Protein AF-A0A7I8MGA9-F1 (afdb_monomer_lite)

Foldseek 3Di:
DDAFPVRFFFCFDDQDPVVRKTKTFDACVVLVVDPCNVVRDPDPGGDIDID

Secondary structure (DSSP, 8-state):
-EE-TTS-EEEEEEEETTTTEEEEE--HHHHTT-TTHHHH---TT--EEE-

Structure (mmCIF, N/CA/C/O backbone):
data_AF-A0A7I8MGA9-F1
#
_entry.id   AF-A0A7I8MGA9-F1
#
loop_
_atom_site.group_PDB
_atom_site.id
_atom_site.type_symbol
_atom_site.label_atom_id
_atom_site.label_alt_id
_atom_site.label_comp_id
_atom_site.label_asym_id
_atom_site.label_entity_id
_atom_site.label_seq_id
_atom_site.pdbx_PDB_ins_code
_atom_site.Cartn_x
_atom_site.Cartn_y
_atom_site.Cartn_z
_atom_site.occupancy
_atom_site.B_iso_or_equiv
_atom_site.auth_seq_id
_atom_site.auth_comp_id
_atom_site.auth_asym_id
_atom_site.auth_atom_id
_atom_site.pdbx_PDB_model_num
ATOM 1 N N . SER A 1 1 ? -7.144 -15.492 0.759 1.00 66.94 1 SER A N 1
ATOM 2 C CA . SER A 1 1 ? -6.055 -14.727 0.122 1.00 66.94 1 SER A CA 1
ATOM 3 C C . SER A 1 1 ? -6.677 -13.747 -0.856 1.00 66.94 1 SER A C 1
ATOM 5 O O . SER A 1 1 ? -7.669 -14.085 -1.492 1.00 66.94 1 SER A O 1
ATOM 7 N N . PHE A 1 2 ? -6.186 -12.509 -0.906 1.00 82.62 2 PHE A N 1
ATOM 8 C CA . PHE A 1 2 ? -6.634 -11.525 -1.895 1.00 82.62 2 PHE A CA 1
ATOM 9 C C . PHE A 1 2 ? -5.547 -11.387 -2.932 1.00 82.62 2 PHE A C 1
ATOM 11 O O . PHE A 1 2 ? -4.396 -11.179 -2.570 1.00 82.62 2 PHE A O 1
ATOM 18 N N . ILE A 1 3 ? -5.916 -11.491 -4.198 1.00 83.75 3 ILE A N 1
ATOM 19 C CA . ILE A 1 3 ? -4.965 -11.468 -5.299 1.00 83.75 3 ILE A CA 1
ATOM 20 C C . ILE A 1 3 ? -5.238 -10.206 -6.114 1.00 83.75 3 ILE A C 1
ATOM 22 O O . ILE A 1 3 ? -6.387 -9.777 -6.284 1.00 83.75 3 ILE A O 1
ATOM 26 N N . CYS A 1 4 ? -4.174 -9.530 -6.526 1.00 80.06 4 CYS A N 1
ATOM 27 C CA . CYS A 1 4 ? -4.278 -8.395 -7.421 1.00 80.06 4 CYS A CA 1
ATOM 28 C C . CYS A 1 4 ? -4.529 -8.854 -8.868 1.00 80.06 4 CYS A C 1
ATOM 30 O O . CYS A 1 4 ? -4.365 -10.031 -9.169 1.00 80.06 4 CYS A O 1
ATOM 32 N N . PRO A 1 5 ? -4.949 -7.957 -9.775 1.00 80.00 5 PRO A N 1
ATOM 33 C CA . PRO A 1 5 ? -5.143 -8.312 -11.182 1.00 80.00 5 PRO A CA 1
ATOM 34 C C . PRO A 1 5 ? -3.871 -8.874 -11.836 1.00 80.00 5 PRO A C 1
ATOM 36 O O . PRO A 1 5 ? -3.960 -9.663 -12.761 1.00 80.00 5 PRO A O 1
ATOM 39 N N . GLU A 1 6 ? -2.703 -8.497 -11.309 1.00 81.31 6 GLU A N 1
ATOM 40 C CA . GLU A 1 6 ? -1.381 -9.001 -11.698 1.00 81.31 6 GLU A CA 1
ATOM 41 C C . GLU A 1 6 ? -0.926 -10.246 -10.907 1.00 81.31 6 GLU A C 1
ATOM 43 O O . GLU A 1 6 ? 0.255 -10.558 -10.811 1.00 81.31 6 GLU A O 1
ATOM 48 N N . GLY A 1 7 ? -1.837 -10.936 -10.222 1.00 81.88 7 GLY A N 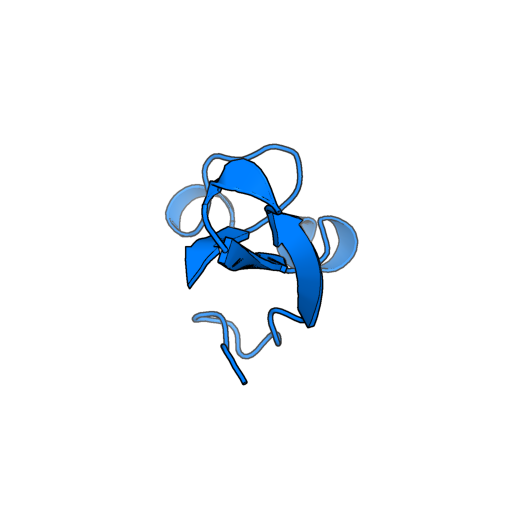1
ATOM 49 C CA . GLY A 1 7 ? -1.493 -12.173 -9.518 1.00 81.88 7 GLY A CA 1
ATOM 50 C C . GLY A 1 7 ? -0.733 -12.001 -8.194 1.00 81.88 7 GLY A C 1
ATOM 51 O O . GLY A 1 7 ? -0.487 -12.993 -7.515 1.00 81.88 7 GLY A O 1
ATOM 52 N N . GLU A 1 8 ? -0.400 -10.778 -7.769 1.00 85.38 8 GLU A N 1
ATOM 53 C CA . GLU A 1 8 ? 0.299 -10.542 -6.495 1.00 85.38 8 GLU A CA 1
ATOM 54 C C . GLU A 1 8 ? -0.646 -10.662 -5.290 1.00 85.38 8 GLU A C 1
ATOM 56 O O . GLU A 1 8 ? -1.756 -10.116 -5.282 1.00 85.38 8 GLU A O 1
ATOM 61 N N . GLU A 1 9 ? -0.188 -11.320 -4.225 1.00 86.31 9 GLU A N 1
ATOM 62 C CA . GLU A 1 9 ? -0.997 -11.533 -3.026 1.00 86.31 9 GLU A CA 1
ATOM 63 C C . GLU A 1 9 ? -0.966 -10.316 -2.081 1.00 86.31 9 GLU A C 1
ATOM 65 O O . GLU A 1 9 ? 0.085 -9.858 -1.622 1.00 86.31 9 GLU A O 1
ATOM 70 N N . LEU A 1 10 ? -2.147 -9.811 -1.715 1.00 87.06 10 LEU A N 1
ATOM 71 C CA . LEU A 1 10 ? -2.298 -8.836 -0.641 1.00 87.06 10 LEU A CA 1
ATOM 72 C C . LEU A 1 10 ? -2.212 -9.554 0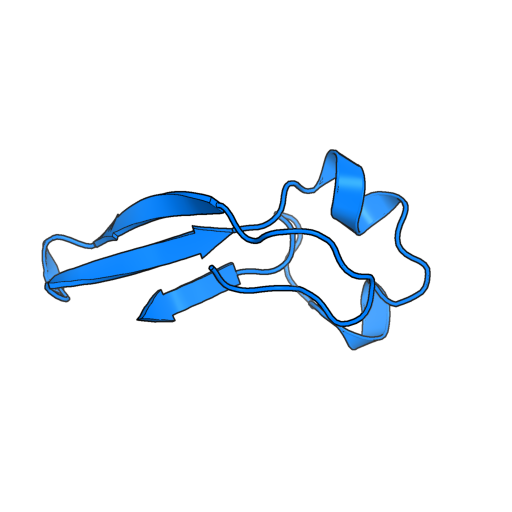.707 1.00 87.06 10 LEU A C 1
ATOM 74 O O . LEU A 1 10 ? -3.134 -10.260 1.133 1.00 87.06 10 LEU A O 1
ATOM 78 N N . LYS A 1 11 ? -1.109 -9.315 1.411 1.00 86.00 11 LYS A N 1
ATOM 79 C CA . LYS A 1 11 ? -0.853 -9.901 2.726 1.00 86.00 11 LYS A CA 1
ATOM 80 C C . LYS A 1 11 ? -1.539 -9.096 3.818 1.00 86.00 11 LYS A C 1
ATOM 82 O O . LYS A 1 11 ? -1.642 -7.870 3.746 1.00 86.00 11 LYS A O 1
ATOM 87 N N . ARG A 1 12 ? -1.982 -9.794 4.864 1.00 87.75 12 ARG A N 1
ATOM 88 C CA . ARG A 1 12 ? -2.557 -9.174 6.062 1.00 87.75 12 ARG A CA 1
ATOM 89 C C . ARG A 1 12 ? -1.478 -8.342 6.751 1.00 87.7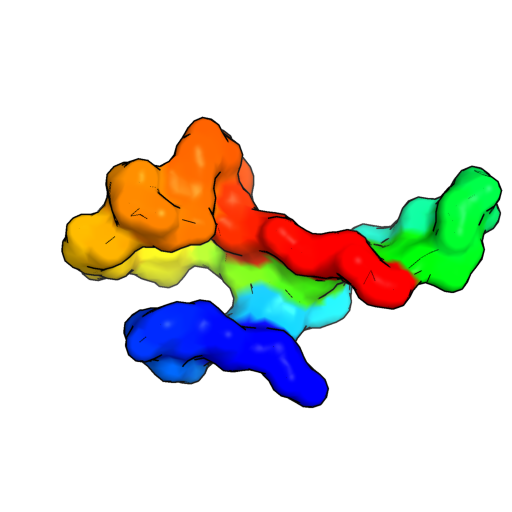5 12 ARG A C 1
ATOM 91 O O . ARG A 1 12 ? -0.516 -8.904 7.266 1.00 87.75 12 ARG A O 1
ATOM 98 N N . ARG A 1 13 ? -1.620 -7.017 6.742 1.00 84.94 13 ARG A N 1
ATOM 99 C CA . ARG A 1 13 ? -0.601 -6.097 7.274 1.00 84.94 13 ARG A CA 1
ATOM 100 C C . ARG A 1 13 ? -1.014 -5.462 8.583 1.00 84.94 13 ARG A C 1
ATOM 102 O O . ARG A 1 13 ? -0.207 -5.394 9.499 1.00 84.94 13 ARG A O 1
ATOM 109 N N . ASN A 1 14 ? -2.249 -4.983 8.651 1.00 84.50 14 ASN A N 1
ATOM 110 C CA . ASN A 1 14 ? -2.709 -4.199 9.784 1.00 84.50 14 ASN A CA 1
ATOM 111 C C . ASN A 1 14 ? -4.061 -4.712 10.262 1.00 84.50 14 ASN A C 1
ATOM 113 O O . ASN A 1 14 ? -4.873 -5.165 9.462 1.00 84.50 14 ASN A O 1
ATOM 117 N N . PHE A 1 15 ? -4.316 -4.638 11.563 1.00 89.06 15 PHE A N 1
ATOM 118 C CA . PHE A 1 15 ? -5.645 -4.886 12.110 1.00 89.06 15 PHE A CA 1
ATOM 119 C C . PHE A 1 15 ? -6.188 -3.587 12.679 1.00 89.06 15 PHE A C 1
ATOM 121 O O . PHE A 1 15 ? -5.627 -3.008 13.613 1.00 89.06 15 PHE A O 1
ATOM 128 N N . ASN A 1 16 ? -7.285 -3.110 12.105 1.00 87.44 16 ASN A N 1
ATOM 129 C CA . ASN A 1 16 ? -7.942 -1.917 12.590 1.00 87.44 16 ASN A CA 1
ATOM 130 C C . ASN A 1 16 ? -8.832 -2.287 13.777 1.00 87.44 16 ASN A C 1
ATOM 132 O O . ASN A 1 16 ? -9.983 -2.674 13.594 1.00 87.44 16 ASN A O 1
ATOM 136 N N . LYS A 1 17 ? -8.312 -2.110 14.996 1.00 86.62 17 LYS A N 1
ATOM 137 C CA . LYS A 1 17 ? -9.043 -2.394 16.243 1.00 86.62 17 LYS A CA 1
ATOM 138 C C . LYS A 1 17 ? -10.356 -1.611 16.366 1.00 86.62 17 LYS A C 1
ATOM 140 O O . LYS A 1 17 ? -11.331 -2.155 16.862 1.00 86.62 17 LYS A O 1
ATOM 145 N N . LYS A 1 18 ? -10.406 -0.362 15.878 1.00 90.00 18 LYS A N 1
ATOM 146 C CA . LYS A 1 18 ? -11.627 0.467 15.926 1.00 90.00 18 LYS A CA 1
ATOM 147 C C . LYS A 1 18 ? -12.740 -0.077 15.033 1.00 90.00 18 LYS A C 1
ATOM 149 O O . LYS A 1 18 ? -13.905 0.074 15.366 1.00 90.00 18 LYS A O 1
ATOM 154 N N . ARG A 1 19 ? -12.384 -0.661 13.886 1.00 85.19 19 ARG A N 1
ATOM 155 C CA . ARG A 1 19 ? -13.343 -1.180 12.896 1.00 85.19 19 ARG A CA 1
ATOM 156 C C . ARG A 1 19 ? -13.424 -2.710 12.866 1.00 85.19 19 ARG A C 1
ATOM 158 O O . ARG A 1 19 ? -14.120 -3.238 12.015 1.00 85.19 19 ARG A O 1
ATOM 165 N N . GLN A 1 20 ? -12.704 -3.392 13.761 1.00 88.88 20 GLN A N 1
ATOM 166 C CA . GLN A 1 20 ? -12.593 -4.855 13.854 1.00 88.88 20 GLN A CA 1
ATOM 167 C C . GLN A 1 20 ? -12.321 -5.556 12.511 1.00 88.88 20 GLN A C 1
ATOM 169 O O . GLN A 1 20 ? -12.777 -6.668 12.277 1.00 88.88 20 GLN A O 1
ATOM 174 N N . GLN A 1 21 ? -11.556 -4.907 11.632 1.00 90.00 21 GLN A N 1
ATOM 175 C CA . GLN A 1 21 ? -11.304 -5.380 10.269 1.00 90.00 21 GLN A CA 1
ATOM 176 C C . GLN A 1 21 ? -9.807 -5.485 9.998 1.00 90.00 21 GLN A C 1
ATOM 178 O O . GLN A 1 21 ? -9.000 -4.704 10.524 1.00 90.00 21 GLN A O 1
ATOM 183 N N . PHE A 1 22 ? -9.431 -6.422 9.140 1.00 89.56 22 PHE A N 1
ATOM 184 C CA . PHE A 1 22 ? -8.070 -6.579 8.668 1.00 89.56 22 PHE A CA 1
ATOM 185 C C . PHE A 1 22 ? -7.830 -5.744 7.412 1.00 89.56 22 PHE A C 1
ATOM 187 O O . PHE A 1 22 ? -8.652 -5.629 6.504 1.00 89.56 22 PHE A O 1
ATOM 194 N N . GLU A 1 23 ? -6.650 -5.148 7.361 1.00 89.06 23 GLU A N 1
ATOM 195 C CA . GLU A 1 23 ? -6.143 -4.435 6.208 1.00 89.06 23 GLU A CA 1
ATOM 196 C C . GLU A 1 23 ? -5.116 -5.319 5.506 1.00 89.06 23 GLU A C 1
ATOM 198 O O . GLU A 1 23 ? -4.064 -5.678 6.053 1.00 89.06 23 GLU A O 1
ATOM 203 N N . TYR A 1 24 ? -5.459 -5.684 4.281 1.00 89.38 24 TYR A N 1
ATOM 204 C CA . TYR A 1 24 ? -4.636 -6.446 3.367 1.00 89.38 24 TYR A CA 1
ATOM 205 C C . TYR A 1 24 ? -3.942 -5.471 2.432 1.00 89.38 24 TYR A C 1
ATOM 207 O O . TYR A 1 24 ? -4.585 -4.607 1.841 1.00 89.38 24 TYR A O 1
ATOM 215 N N . MET A 1 25 ? -2.627 -5.583 2.304 1.00 86.50 25 MET A N 1
ATOM 216 C CA . MET A 1 25 ? -1.837 -4.674 1.485 1.00 86.50 25 MET A CA 1
ATOM 217 C C . MET A 1 25 ? -0.801 -5.430 0.668 1.00 86.50 25 MET A C 1
ATOM 219 O O . MET A 1 25 ? -0.111 -6.315 1.177 1.00 86.50 25 MET A O 1
ATOM 223 N N . ALA A 1 26 ? -0.673 -5.028 -0.591 1.00 87.25 26 ALA A N 1
ATOM 224 C CA . ALA A 1 26 ? 0.437 -5.407 -1.443 1.00 87.25 26 ALA A CA 1
ATOM 225 C C . ALA A 1 26 ? 1.614 -4.462 -1.179 1.00 87.25 26 ALA A C 1
ATOM 227 O O . ALA A 1 26 ? 1.437 -3.304 -0.786 1.00 87.25 26 ALA A O 1
ATOM 228 N N . SER A 1 27 ? 2.836 -4.956 -1.360 1.00 84.81 27 SER A N 1
ATOM 229 C CA . SER A 1 27 ? 4.020 -4.131 -1.147 1.00 84.81 27 SER A CA 1
ATOM 230 C C . SER A 1 27 ? 4.159 -3.101 -2.271 1.00 84.81 27 SER A C 1
ATOM 232 O O . SER A 1 27 ? 3.997 -3.433 -3.445 1.00 84.81 27 SER A O 1
ATOM 234 N N . MET A 1 28 ? 4.529 -1.861 -1.936 1.00 84.69 28 MET A N 1
ATOM 235 C CA . MET A 1 28 ? 4.813 -0.855 -2.965 1.00 84.69 28 MET A CA 1
ATOM 236 C C . MET A 1 28 ? 6.001 -1.253 -3.854 1.00 84.69 28 MET A C 1
ATOM 238 O O . MET A 1 28 ? 6.063 -0.847 -5.005 1.00 84.69 28 MET A O 1
ATOM 242 N N . LYS A 1 29 ? 6.920 -2.096 -3.360 1.00 85.00 29 LYS A N 1
ATOM 243 C CA . LYS A 1 29 ? 8.019 -2.639 -4.173 1.00 85.00 29 LYS A CA 1
ATOM 244 C C . LYS A 1 29 ? 7.511 -3.511 -5.321 1.00 85.00 29 LYS A C 1
ATOM 246 O O . LYS A 1 29 ? 8.095 -3.460 -6.398 1.00 85.00 29 LYS A O 1
ATOM 251 N N . THR A 1 30 ? 6.449 -4.287 -5.099 1.00 84.12 30 THR A N 1
ATOM 252 C CA . THR A 1 30 ? 5.821 -5.057 -6.178 1.00 84.12 30 THR A CA 1
ATOM 253 C C . THR A 1 30 ? 4.887 -4.180 -6.999 1.00 84.12 30 THR A C 1
ATOM 255 O O . THR A 1 30 ? 5.008 -4.136 -8.218 1.00 84.12 30 THR A O 1
ATOM 258 N N . CYS A 1 31 ? 3.992 -3.426 -6.350 1.00 84.50 31 CYS A N 1
ATOM 259 C CA . CYS A 1 31 ? 3.044 -2.566 -7.058 1.00 84.50 31 CYS A CA 1
ATOM 260 C C . CYS A 1 31 ? 3.751 -1.522 -7.931 1.00 84.50 31 CYS A C 1
ATOM 262 O O . CYS A 1 31 ? 3.296 -1.259 -9.030 1.00 84.50 31 CYS A O 1
ATOM 264 N N . GLY A 1 32 ? 4.880 -0.961 -7.500 1.00 82.69 32 GLY A N 1
ATOM 265 C CA . GLY A 1 32 ? 5.651 0.002 -8.291 1.00 82.69 32 GLY A CA 1
ATOM 266 C C . GLY A 1 32 ? 6.273 -0.582 -9.561 1.00 82.69 32 GLY A C 1
ATOM 267 O O . GLY A 1 32 ? 6.587 0.171 -10.472 1.00 82.69 32 GLY A O 1
ATOM 268 N N . LYS A 1 33 ? 6.428 -1.910 -9.639 1.00 85.38 33 LYS A N 1
ATOM 269 C CA . LYS A 1 33 ? 6.847 -2.621 -10.858 1.00 85.38 33 LYS A CA 1
ATOM 270 C C . LYS A 1 33 ? 5.660 -3.051 -11.727 1.00 85.38 33 LYS A C 1
ATOM 272 O O . LYS A 1 33 ? 5.860 -3.607 -12.799 1.00 85.38 33 LYS A O 1
ATOM 277 N N . CYS A 1 34 ? 4.435 -2.845 -11.252 1.00 85.19 34 CYS A N 1
ATOM 278 C CA . CYS A 1 34 ? 3.216 -3.257 -11.928 1.00 85.19 34 CYS A CA 1
ATOM 279 C C . CYS A 1 34 ? 2.807 -2.204 -12.961 1.00 85.19 34 CYS A C 1
ATOM 281 O O . CYS A 1 34 ? 2.601 -1.041 -12.614 1.00 85.19 34 CYS A O 1
ATOM 283 N N . HIS A 1 35 ? 2.601 -2.617 -14.212 1.00 83.38 35 HIS A N 1
ATOM 284 C CA . HIS A 1 35 ? 2.126 -1.720 -15.273 1.00 83.38 35 HIS A CA 1
ATOM 285 C C . HIS A 1 35 ? 0.715 -1.179 -15.012 1.00 83.38 35 HIS A C 1
ATOM 287 O O . HIS A 1 35 ? 0.361 -0.100 -15.475 1.00 83.38 35 HIS A O 1
ATOM 293 N N . LEU A 1 36 ? -0.085 -1.909 -14.233 1.00 84.62 36 LEU A N 1
ATOM 294 C CA . LEU A 1 36 ? -1.436 -1.507 -13.863 1.00 84.62 36 LEU A CA 1
ATOM 295 C C . LEU A 1 36 ? -1.476 -0.616 -12.623 1.00 84.62 36 LEU A C 1
ATOM 297 O O . LEU A 1 36 ? -2.577 -0.308 -12.188 1.00 84.62 36 LEU A O 1
ATOM 301 N N . LEU A 1 37 ? -0.344 -0.211 -12.026 1.00 82.88 37 LEU A N 1
ATOM 302 C CA . LEU A 1 37 ? -0.332 0.585 -10.789 1.00 82.88 37 LEU A CA 1
ATOM 303 C C . LEU A 1 37 ? -1.320 1.757 -10.862 1.00 82.88 37 LEU A C 1
ATOM 305 O O . LEU A 1 37 ? -2.184 1.864 -9.994 1.00 82.88 37 LEU A O 1
ATOM 309 N N . ASP A 1 38 ? -1.229 2.558 -11.924 1.00 83.00 38 ASP A N 1
ATOM 310 C CA . ASP A 1 38 ? -2.024 3.775 -12.109 1.00 83.00 38 ASP A CA 1
ATOM 311 C C . ASP A 1 38 ? -3.539 3.491 -12.182 1.00 83.00 38 ASP A C 1
ATOM 313 O O . ASP A 1 38 ? -4.354 4.234 -11.635 1.00 83.00 38 ASP A O 1
ATOM 317 N N . GLN A 1 39 ? -3.919 2.347 -12.764 1.00 83.38 39 GLN A N 1
ATOM 318 C CA . GLN A 1 39 ? -5.313 1.895 -12.868 1.00 83.38 39 GLN A CA 1
ATOM 319 C C . GLN A 1 39 ? -5.784 1.091 -11.642 1.00 83.38 39 GLN A C 1
ATOM 321 O O . GLN A 1 39 ? -6.974 1.026 -11.343 1.00 83.38 39 GLN A O 1
ATOM 326 N N . CYS A 1 40 ? -4.863 0.453 -10.921 1.00 83.31 40 CYS A N 1
ATOM 327 C CA . CYS A 1 40 ? -5.154 -0.525 -9.876 1.00 83.31 40 CYS A CA 1
ATOM 328 C C . CYS A 1 40 ? -5.216 0.104 -8.479 1.00 83.31 40 CYS A C 1
ATOM 330 O O . CYS A 1 40 ? -6.008 -0.328 -7.636 1.00 83.31 40 CYS A O 1
ATOM 332 N N . THR A 1 41 ? -4.364 1.094 -8.200 1.00 81.06 41 THR A N 1
ATOM 333 C CA . THR A 1 41 ? -4.310 1.786 -6.909 1.00 81.06 41 THR A CA 1
ATOM 334 C C . THR A 1 41 ? -3.774 3.205 -7.060 1.00 81.06 41 THR A C 1
ATOM 336 O O . THR A 1 41 ? -2.706 3.434 -7.608 1.00 81.06 41 THR A O 1
ATOM 339 N N . ARG A 1 42 ? -4.474 4.179 -6.474 1.00 81.06 42 ARG A N 1
ATOM 340 C C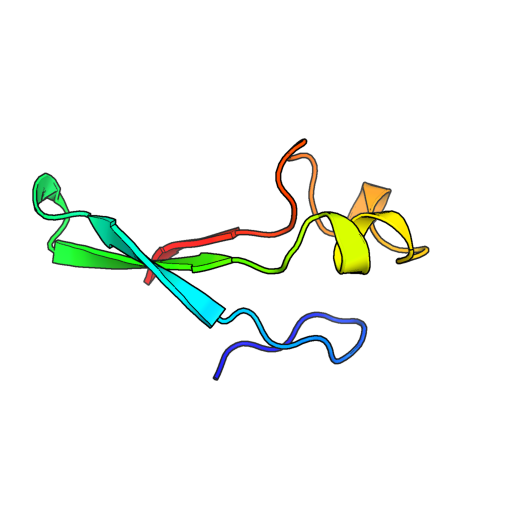A . ARG A 1 42 ? -4.004 5.576 -6.412 1.00 81.06 42 ARG A CA 1
ATOM 341 C C . ARG A 1 42 ? -3.162 5.860 -5.160 1.00 81.06 42 ARG A C 1
ATOM 343 O O . ARG A 1 42 ? -2.789 7.001 -4.902 1.00 81.06 42 ARG A O 1
ATOM 350 N N . SER A 1 43 ? -2.908 4.843 -4.333 1.00 79.81 43 SER A N 1
ATOM 351 C CA . SER A 1 43 ? -2.181 4.998 -3.072 1.00 79.81 43 SER A CA 1
ATOM 352 C C . SER A 1 43 ? -0.669 4.901 -3.273 1.00 79.81 43 SER A C 1
ATOM 354 O O . SER A 1 43 ? -0.173 3.966 -3.900 1.00 79.81 43 SER A O 1
ATOM 356 N N . LYS A 1 44 ? 0.078 5.807 -2.630 1.00 76.81 44 LYS A N 1
ATOM 357 C CA . LYS A 1 44 ? 1.554 5.825 -2.630 1.00 76.81 44 LYS A CA 1
ATOM 358 C C . LYS A 1 44 ? 2.188 4.632 -1.904 1.00 76.81 44 LYS A C 1
ATOM 360 O O . LYS A 1 44 ? 3.391 4.419 -2.004 1.00 76.81 44 LYS A O 1
ATOM 365 N N . THR A 1 45 ? 1.402 3.879 -1.136 1.00 77.25 45 THR A N 1
ATOM 366 C CA . THR A 1 45 ? 1.876 2.743 -0.328 1.00 77.25 45 THR A CA 1
ATOM 367 C C . THR A 1 45 ? 1.568 1.377 -0.945 1.00 77.25 45 THR A C 1
ATOM 369 O O . THR A 1 45 ? 1.950 0.360 -0.362 1.00 77.25 45 THR A O 1
ATOM 372 N N . GLY A 1 46 ? 0.935 1.345 -2.122 1.00 83.31 46 GLY A N 1
ATOM 373 C CA . GLY A 1 46 ? 0.501 0.128 -2.808 1.00 83.31 46 GLY A CA 1
ATOM 374 C C . GLY A 1 46 ? -1.007 -0.105 -2.706 1.00 83.31 46 GLY A C 1
ATOM 375 O O . GLY A 1 46 ? -1.756 0.711 -2.167 1.00 83.31 46 GLY A O 1
ATOM 376 N N . ARG A 1 47 ? -1.484 -1.219 -3.268 1.00 82.44 47 ARG A N 1
ATOM 377 C CA . ARG A 1 47 ? -2.906 -1.586 -3.218 1.00 82.44 47 ARG A CA 1
ATOM 378 C C . ARG A 1 47 ? -3.273 -2.014 -1.799 1.00 82.44 47 ARG A C 1
ATOM 380 O O . ARG A 1 47 ? -2.569 -2.836 -1.212 1.00 82.44 47 ARG A O 1
ATOM 387 N N . SER A 1 48 ? -4.372 -1.485 -1.269 1.00 83.88 48 SER A N 1
ATOM 388 C CA . SER A 1 48 ? -4.919 -1.865 0.035 1.00 83.88 48 SER A CA 1
ATOM 389 C C . SER A 1 48 ? -6.377 -2.301 -0.083 1.00 83.88 48 SER A C 1
ATOM 391 O O . SER A 1 48 ? -7.132 -1.793 -0.911 1.00 8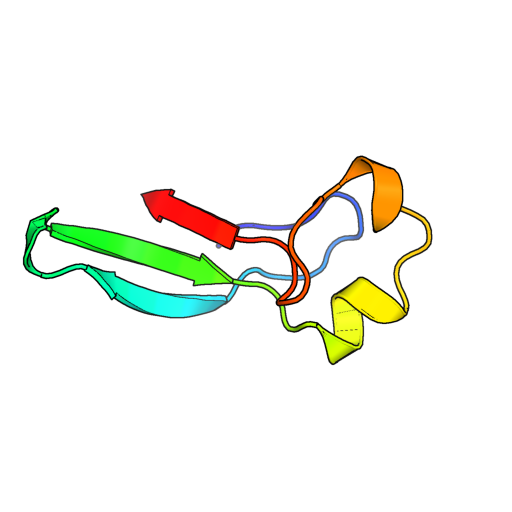3.88 48 SER A O 1
ATOM 393 N N . LEU A 1 49 ? -6.768 -3.272 0.738 1.00 84.75 49 LEU A N 1
ATOM 394 C CA . LEU A 1 49 ? -8.118 -3.810 0.820 1.00 84.75 49 LEU A CA 1
ATOM 395 C C . LEU A 1 49 ? -8.481 -4.003 2.292 1.00 84.75 49 LEU A C 1
ATOM 397 O O . LEU A 1 49 ? -7.719 -4.590 3.055 1.00 84.75 49 LEU A O 1
ATOM 401 N N . LYS A 1 50 ? -9.638 -3.484 2.696 1.00 85.12 50 LYS A N 1
ATOM 402 C CA . LYS A 1 50 ? -10.145 -3.561 4.071 1.00 85.12 50 LYS A CA 1
ATOM 403 C C . LYS A 1 50 ? -11.277 -4.584 4.099 1.00 85.12 50 LYS A C 1
ATOM 405 O O . LYS A 1 50 ? -12.186 -4.464 3.278 1.00 85.12 50 LYS A O 1
ATOM 410 N N . ARG A 1 51 ? -11.196 -5.586 4.975 1.00 79.50 51 ARG A N 1
ATOM 411 C CA . ARG A 1 51 ? -12.229 -6.615 5.141 1.00 79.50 51 ARG A CA 1
ATOM 412 C C . ARG A 1 51 ? -12.315 -7.094 6.583 1.00 79.50 51 ARG A C 1
ATOM 414 O O . ARG A 1 51 ? -11.253 -7.170 7.238 1.00 79.50 51 ARG A O 1
#

Sequence (51 aa):
SFICPEGEELKRRNFNKKRQQFEYMASMKTCGKCHLLDQCTRSKTGRSLKR

pLDDT: me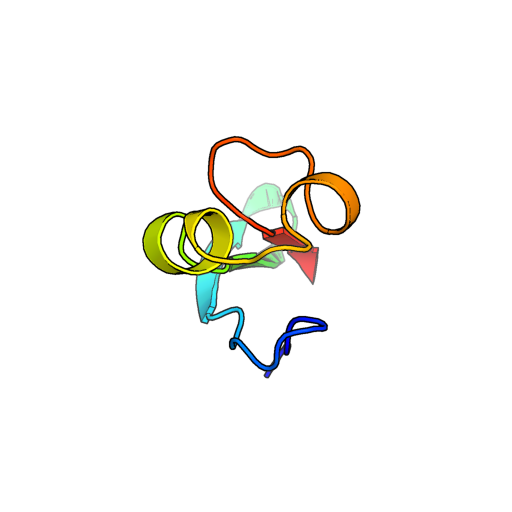an 84.11, std 3.92, range [66.94, 90.0]

Radius of gyration: 10.93 Å; chains: 1; bounding box: 21×21×32 Å